Protein AF-A0A7S3FSM8-F1 (afdb_monomer_lite)

Secondary structure (DSSP, 8-state):
-PPPGGGG-S-TTHHHHHHHHHHHHHHHHHHHHHHHHHHHHHHHHHHHHHHHHHHHHHH------TT---HHHHHHHHHHHHHHHHHHHHHHHHHHHHHHHHHHHHHHHTT-

Foldseek 3Di:
DDDDPVVPPDDPDPVVVVCVVCVVVVVVVVVVVVVVVVVVVVVLVVQLVVQQVVQCVVLPDDPPDPPDDDPRSVVSSVVSSCCSNCVVVVVVVVVVVVVVVVVVVVVVVVVD

Structure (mmCIF, N/CA/C/O backbone):
data_AF-A0A7S3FSM8-F1
#
_entry.id   AF-A0A7S3FSM8-F1
#
loop_
_atom_site.group_PDB
_atom_site.id
_atom_site.type_symbol
_atom_site.label_atom_id
_atom_site.label_alt_id
_atom_site.label_comp_id
_atom_site.label_asym_id
_atom_site.label_entity_id
_atom_site.label_seq_id
_atom_site.pdbx_PDB_ins_code
_atom_site.Cartn_x
_atom_site.Cartn_y
_atom_site.Cartn_z
_atom_site.occupancy
_atom_site.B_iso_or_equiv
_atom_site.auth_seq_id
_atom_site.auth_comp_id
_atom_site.auth_asym_id
_atom_site.auth_atom_id
_atom_site.pdbx_PDB_model_num
ATOM 1 N N . MET A 1 1 ? 8.505 -6.333 27.695 1.00 41.75 1 MET A N 1
ATOM 2 C CA . MET A 1 1 ? 8.334 -6.022 29.128 1.00 41.75 1 MET A CA 1
ATOM 3 C C . MET A 1 1 ? 8.152 -7.346 29.841 1.00 41.75 1 MET A C 1
ATOM 5 O O . MET A 1 1 ? 7.100 -7.950 29.697 1.00 41.75 1 MET A O 1
ATOM 9 N N . GLU A 1 2 ? 9.198 -7.845 30.494 1.00 47.19 2 GLU A N 1
ATOM 10 C CA . GLU A 1 2 ? 9.076 -8.985 31.408 1.00 47.19 2 GLU A CA 1
ATOM 11 C C . GLU A 1 2 ? 8.522 -8.464 32.734 1.00 47.19 2 GLU A C 1
ATOM 13 O O . GLU A 1 2 ? 9.094 -7.554 33.331 1.00 47.19 2 GLU A O 1
ATOM 18 N N . TYR A 1 3 ? 7.372 -8.988 33.152 1.00 50.38 3 TYR A N 1
ATOM 19 C CA . TYR A 1 3 ? 6.755 -8.651 34.431 1.00 50.38 3 TYR A CA 1
ATOM 20 C C . TYR A 1 3 ? 7.305 -9.578 35.517 1.00 50.38 3 TYR A C 1
ATOM 22 O O . TYR A 1 3 ? 7.218 -10.800 35.384 1.00 50.38 3 TYR A O 1
ATOM 30 N N . PHE A 1 4 ? 7.840 -9.006 36.599 1.00 48.47 4 PHE A N 1
ATOM 31 C CA . PHE A 1 4 ? 8.277 -9.774 37.763 1.00 48.47 4 PHE A CA 1
ATOM 32 C C . PHE A 1 4 ? 7.093 -10.031 38.714 1.00 48.47 4 PHE A C 1
ATOM 34 O O . PHE A 1 4 ? 6.312 -9.124 39.001 1.00 48.47 4 PHE A O 1
ATOM 41 N N . PRO A 1 5 ? 6.952 -11.256 39.251 1.00 51.25 5 PRO A N 1
ATOM 42 C CA . PRO A 1 5 ? 5.789 -11.668 40.046 1.00 51.25 5 PRO A CA 1
ATOM 43 C C . PRO A 1 5 ? 5.679 -10.986 41.422 1.00 51.25 5 PRO A C 1
ATOM 45 O O . PRO A 1 5 ? 4.684 -11.173 42.116 1.00 51.25 5 PRO A O 1
ATOM 48 N N . MET A 1 6 ? 6.673 -10.185 41.818 1.00 57.22 6 MET A N 1
ATOM 49 C CA . MET A 1 6 ? 6.687 -9.448 43.087 1.00 57.22 6 MET A CA 1
ATOM 50 C C . MET A 1 6 ? 5.921 -8.114 43.022 1.00 57.22 6 MET A C 1
ATOM 52 O O . MET A 1 6 ? 5.547 -7.590 44.067 1.00 57.22 6 MET A O 1
ATOM 56 N N . ASP A 1 7 ? 5.598 -7.605 41.827 1.00 55.50 7 ASP A N 1
ATOM 57 C CA . ASP A 1 7 ? 4.878 -6.329 41.652 1.00 55.50 7 ASP A CA 1
ATOM 58 C C . ASP A 1 7 ? 3.354 -6.438 41.895 1.00 55.50 7 ASP A C 1
ATOM 60 O O . ASP A 1 7 ? 2.608 -5.486 41.675 1.00 55.50 7 ASP A O 1
ATOM 64 N N . MET A 1 8 ? 2.856 -7.598 42.347 1.00 53.22 8 MET A N 1
ATOM 65 C CA . MET A 1 8 ? 1.424 -7.860 42.578 1.00 53.22 8 MET A CA 1
ATOM 66 C C . MET A 1 8 ? 1.024 -7.935 44.060 1.00 53.22 8 MET A C 1
ATOM 68 O O . MET A 1 8 ? 0.002 -8.530 44.400 1.00 53.22 8 MET A O 1
ATOM 72 N N . GLN A 1 9 ? 1.792 -7.328 44.964 1.00 53.25 9 GLN A N 1
ATOM 73 C CA . GLN A 1 9 ? 1.414 -7.242 46.375 1.00 53.25 9 GLN A CA 1
ATOM 74 C C . GLN A 1 9 ? 0.470 -6.059 46.619 1.00 53.25 9 GLN A C 1
ATOM 76 O O . GLN A 1 9 ? 0.933 -4.980 46.962 1.00 53.25 9 GLN A O 1
ATOM 81 N N . MET A 1 10 ? -0.842 -6.263 46.431 1.00 51.53 10 MET A N 1
ATOM 82 C CA . MET A 1 10 ? -1.938 -5.704 47.255 1.00 51.53 10 MET A CA 1
ATOM 83 C C . MET A 1 10 ? -3.303 -6.122 46.664 1.00 51.53 10 MET A C 1
ATOM 85 O O . MET A 1 10 ? -3.657 -5.733 45.555 1.00 51.53 10 MET A O 1
ATOM 89 N N . ASN A 1 11 ? -4.072 -6.897 47.445 1.00 52.06 11 ASN A N 1
ATOM 90 C CA . ASN A 1 11 ? -5.386 -7.517 47.166 1.00 52.06 11 ASN A CA 1
ATOM 91 C C . ASN A 1 11 ? -5.416 -8.715 46.191 1.00 52.06 11 ASN A C 1
ATOM 93 O O . ASN A 1 11 ? -5.819 -8.609 45.032 1.00 52.06 11 ASN A O 1
ATOM 97 N N . GLU A 1 12 ? -5.105 -9.901 46.726 1.00 54.09 12 GLU A N 1
ATOM 98 C CA . GLU A 1 12 ? -5.062 -11.183 46.000 1.00 54.09 12 GLU A CA 1
ATOM 99 C C . GLU A 1 12 ? -6.408 -11.623 45.391 1.00 54.09 12 GLU A C 1
ATOM 101 O O . GLU A 1 12 ? -6.411 -12.287 44.357 1.00 54.09 12 GLU A O 1
ATOM 106 N N . PHE A 1 13 ? -7.554 -11.213 45.949 1.00 52.16 13 PHE A N 1
ATOM 107 C CA . PHE A 1 13 ? -8.862 -11.701 45.486 1.00 52.16 13 PHE A CA 1
ATOM 108 C C . PHE A 1 13 ? -9.606 -10.749 44.540 1.00 52.16 13 PHE A C 1
ATOM 110 O O . PHE A 1 13 ? -10.163 -11.204 43.548 1.00 52.16 13 PHE A O 1
ATOM 117 N N . PHE A 1 14 ? -9.596 -9.432 44.762 1.00 51.06 14 PHE A N 1
ATOM 118 C CA . PHE A 1 14 ? -10.338 -8.501 43.890 1.00 51.06 14 PHE A CA 1
ATOM 119 C C . PHE A 1 14 ? -9.642 -8.237 42.541 1.00 51.06 14 PHE A C 1
ATOM 121 O O . PHE A 1 14 ? -10.310 -7.980 41.539 1.00 51.06 14 PHE A O 1
ATOM 128 N N . GLY A 1 15 ? -8.310 -8.345 42.484 1.00 53.66 15 GLY A N 1
ATOM 129 C CA . GLY A 1 15 ? -7.543 -8.118 41.255 1.00 53.66 15 GLY A CA 1
ATOM 130 C C . GLY A 1 15 ? -7.599 -9.278 40.253 1.00 53.66 15 GLY A C 1
ATOM 131 O O . GLY A 1 15 ? -7.554 -9.041 39.046 1.00 53.66 15 GLY A O 1
ATOM 132 N N . GLN A 1 16 ? -7.723 -10.525 40.721 1.00 60.00 16 GLN A N 1
ATOM 133 C CA . GLN A 1 16 ? -7.732 -11.706 39.846 1.00 60.00 16 GLN A CA 1
ATOM 134 C C . GLN A 1 16 ? -9.028 -11.828 39.037 1.00 60.00 16 GLN A C 1
ATOM 136 O O . GLN A 1 16 ? -8.964 -12.056 37.831 1.00 60.00 16 GLN A O 1
ATOM 141 N N . TRP A 1 17 ? -10.194 -11.595 39.649 1.00 58.81 17 TRP A N 1
ATOM 142 C CA . TRP A 1 17 ? -11.469 -11.614 38.920 1.00 58.81 17 TRP A CA 1
ATOM 143 C C . TRP A 1 17 ? -11.563 -10.475 37.902 1.00 58.81 17 TRP A C 1
ATOM 145 O O . TRP A 1 17 ? -12.018 -10.701 36.786 1.00 58.81 17 TRP A O 1
ATOM 155 N N . SER A 1 18 ? -11.053 -9.284 38.238 1.00 62.97 18 SER A N 1
ATOM 156 C CA . SER A 1 18 ? -10.944 -8.163 37.291 1.00 62.97 18 SER A CA 1
ATOM 157 C C . SER A 1 18 ? -10.084 -8.528 36.074 1.00 62.97 18 SER A C 1
ATOM 159 O O . SER A 1 18 ? -10.491 -8.297 34.938 1.00 62.97 18 SER A O 1
ATOM 161 N N . LYS A 1 19 ? -8.943 -9.201 36.287 1.00 64.75 19 LYS A N 1
ATOM 162 C CA . LYS A 1 19 ? -8.094 -9.698 35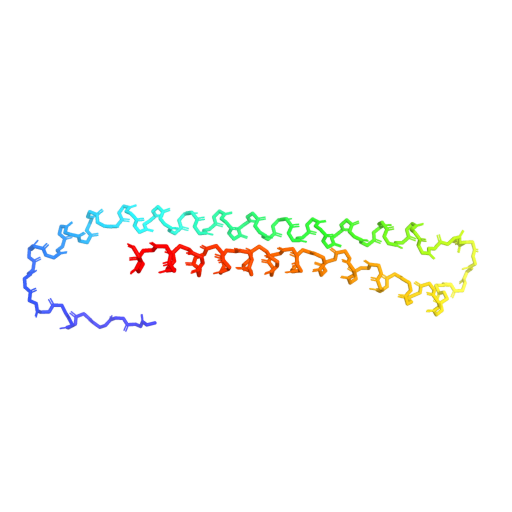.193 1.00 64.75 19 LYS A CA 1
ATOM 163 C C . LYS A 1 19 ? -8.785 -10.758 34.340 1.00 64.75 19 LYS A C 1
ATOM 165 O O . LYS A 1 19 ? -8.669 -10.688 33.128 1.00 64.75 19 LYS A O 1
ATOM 170 N N . VAL A 1 20 ? -9.523 -11.702 34.927 1.00 70.06 20 VAL A N 1
ATOM 171 C CA . VAL A 1 20 ? -10.251 -12.737 34.162 1.00 70.06 20 VAL A CA 1
ATOM 172 C C . VAL A 1 20 ? -11.421 -12.141 33.368 1.00 70.06 20 VAL A C 1
ATOM 174 O O . VAL A 1 20 ? -11.657 -12.543 32.231 1.00 70.06 20 VAL A O 1
ATOM 177 N N . LEU A 1 21 ? -12.126 -11.152 33.924 1.00 73.88 21 LEU A N 1
ATOM 178 C CA . LEU A 1 21 ? -13.205 -10.449 33.223 1.00 73.88 21 LEU A CA 1
ATOM 179 C C . LEU A 1 21 ? -12.660 -9.604 32.059 1.00 73.88 21 LEU A C 1
ATOM 181 O O . LEU A 1 21 ? -13.197 -9.673 30.950 1.00 73.88 21 LEU A O 1
ATOM 185 N N . ASN A 1 22 ? -11.546 -8.898 32.279 1.00 73.00 22 ASN A N 1
ATOM 186 C CA . ASN A 1 22 ? -10.875 -8.095 31.252 1.00 73.00 22 ASN A CA 1
ATOM 187 C C . ASN A 1 22 ? -10.098 -8.942 30.231 1.00 73.00 22 ASN A C 1
ATOM 189 O O . ASN A 1 22 ? -9.910 -8.511 29.097 1.00 73.00 22 ASN A O 1
ATOM 193 N N . LEU A 1 23 ? -9.724 -10.178 30.569 1.00 74.25 23 LEU A N 1
ATOM 194 C CA . LEU A 1 23 ? -9.064 -11.095 29.638 1.00 74.25 23 LEU A CA 1
ATOM 195 C C . LEU A 1 23 ? -9.934 -11.352 28.404 1.00 74.25 23 LEU A C 1
ATOM 197 O O . LEU A 1 23 ? -9.422 -11.453 27.296 1.00 74.25 23 LEU A O 1
ATOM 201 N N . SER A 1 24 ? -11.258 -11.416 28.571 1.00 72.62 24 SER A N 1
ATOM 202 C CA . SER A 1 24 ? -12.178 -11.574 27.441 1.00 72.62 24 SER A CA 1
ATOM 203 C C . SER A 1 24 ? -12.142 -10.369 26.495 1.00 72.62 24 SER A C 1
ATOM 205 O O . SER A 1 24 ? -12.150 -10.542 25.277 1.00 72.62 24 SER A O 1
ATOM 207 N N . THR A 1 25 ? -12.064 -9.145 27.022 1.00 72.31 25 THR A N 1
ATOM 208 C CA . THR A 1 25 ? -11.942 -7.930 26.211 1.00 72.31 25 THR A CA 1
ATOM 209 C C . THR A 1 25 ? -10.571 -7.823 25.560 1.00 72.31 25 THR A C 1
ATOM 211 O O . THR A 1 25 ? -10.510 -7.486 24.379 1.00 72.31 25 THR A O 1
ATOM 214 N N . ASP A 1 26 ? -9.506 -8.191 26.273 1.00 68.38 26 ASP A N 1
ATOM 215 C CA . ASP A 1 26 ? -8.129 -8.158 25.772 1.00 68.38 26 ASP A CA 1
ATOM 216 C C . ASP A 1 26 ? -7.918 -9.197 24.659 1.00 68.38 26 ASP A C 1
ATOM 218 O O . ASP A 1 26 ? -7.452 -8.850 23.576 1.00 68.38 26 ASP A O 1
ATOM 222 N N . LEU A 1 27 ? -8.393 -10.436 24.844 1.00 67.44 27 LEU A N 1
ATOM 223 C CA . LEU A 1 27 ? -8.373 -11.485 23.813 1.00 67.44 27 LEU A CA 1
ATOM 224 C C . LEU A 1 27 ? -9.165 -11.076 22.563 1.00 67.44 27 LEU A C 1
ATOM 226 O O . LEU A 1 27 ? -8.736 -11.307 21.431 1.00 67.44 27 LEU A O 1
ATOM 230 N N . ASN A 1 28 ? -10.325 -10.442 22.746 1.00 71.81 28 ASN A N 1
ATOM 231 C CA . ASN A 1 28 ? -11.120 -9.936 21.627 1.00 71.81 28 ASN A CA 1
ATOM 232 C C . ASN A 1 28 ? -10.449 -8.744 20.926 1.00 71.81 28 ASN A C 1
ATOM 234 O O . ASN A 1 28 ? -10.630 -8.560 19.719 1.00 71.81 28 ASN A O 1
ATOM 238 N N . PHE A 1 29 ? -9.684 -7.930 21.653 1.00 68.69 29 PHE A N 1
ATOM 239 C CA . PHE A 1 29 ? -8.925 -6.817 21.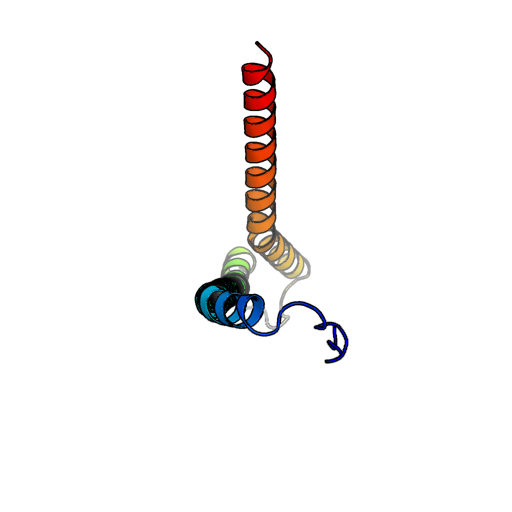094 1.00 68.69 29 PHE A CA 1
ATOM 240 C C . PHE A 1 29 ? -7.728 -7.311 20.274 1.00 68.69 29 PHE A C 1
ATOM 242 O O . PHE A 1 29 ? -7.553 -6.869 19.138 1.00 68.69 29 PHE A O 1
ATOM 249 N N . GLU A 1 30 ? -6.979 -8.290 20.785 1.00 63.62 30 GLU A N 1
ATOM 250 C CA . GLU A 1 30 ? -5.899 -8.964 20.054 1.00 63.62 30 GLU A CA 1
ATOM 251 C C . GLU A 1 30 ? -6.409 -9.627 18.772 1.00 63.62 30 GLU A C 1
ATOM 253 O O . GLU A 1 30 ? -5.814 -9.461 17.705 1.00 63.62 30 GLU A O 1
ATOM 258 N N . LEU A 1 31 ? -7.554 -10.316 18.838 1.00 69.44 31 LEU A N 1
ATOM 259 C CA . LEU A 1 31 ? -8.191 -10.897 17.656 1.00 69.44 31 LEU A CA 1
ATOM 260 C C . LEU A 1 31 ? -8.512 -9.820 16.616 1.00 69.44 31 LEU A C 1
ATOM 262 O O . LEU A 1 31 ? -8.144 -9.967 15.451 1.00 69.44 31 LEU A O 1
ATOM 266 N N . LYS A 1 32 ? -9.140 -8.709 17.018 1.00 73.62 32 LYS A N 1
ATOM 267 C CA . LYS A 1 32 ? -9.452 -7.594 16.105 1.00 73.62 32 LYS A CA 1
ATOM 268 C C . LYS A 1 32 ? -8.199 -6.975 15.491 1.00 73.62 32 LYS A C 1
ATOM 270 O O . LYS A 1 32 ? -8.192 -6.709 14.291 1.00 73.62 32 LYS A O 1
ATOM 275 N N . GLN A 1 33 ? -7.144 -6.770 16.279 1.00 73.75 33 GLN A N 1
ATOM 276 C CA . GLN A 1 33 ? -5.869 -6.269 15.767 1.00 73.75 33 GLN A CA 1
ATOM 277 C C . GLN A 1 33 ? -5.249 -7.235 14.761 1.00 73.75 33 GLN A C 1
ATOM 279 O O . GLN A 1 33 ? -4.820 -6.799 13.694 1.00 73.75 33 GLN A O 1
ATOM 284 N N . LYS A 1 34 ? -5.261 -8.539 15.053 1.00 78.44 34 LYS A N 1
ATOM 285 C CA . LYS A 1 34 ? -4.779 -9.572 14.134 1.00 78.44 34 LYS A CA 1
ATOM 286 C C . LYS A 1 34 ? -5.526 -9.522 12.803 1.00 78.44 34 LYS A C 1
ATOM 288 O O . LYS A 1 34 ? -4.875 -9.463 11.768 1.00 78.44 34 LYS A O 1
ATOM 293 N N . TYR A 1 35 ? -6.860 -9.491 12.818 1.00 79.19 35 TYR A N 1
ATOM 294 C CA . TYR A 1 35 ? -7.655 -9.409 11.586 1.00 79.19 35 TYR A CA 1
ATOM 295 C C . TYR A 1 35 ? -7.391 -8.122 10.805 1.00 79.19 35 TYR A C 1
ATOM 297 O O . TYR A 1 35 ? -7.320 -8.153 9.581 1.00 79.19 35 TYR A O 1
ATOM 305 N N . LEU A 1 36 ? -7.220 -6.993 11.494 1.00 81.56 36 LEU A N 1
ATOM 306 C CA . LEU A 1 36 ? -6.911 -5.721 10.848 1.00 81.56 36 LEU A CA 1
ATOM 307 C C . LEU A 1 36 ? -5.517 -5.731 10.208 1.00 81.56 36 LEU A C 1
ATOM 309 O O . LEU A 1 36 ? -5.349 -5.238 9.094 1.00 81.56 36 LEU A O 1
ATOM 313 N N . LEU A 1 37 ? -4.524 -6.309 10.884 1.00 78.31 37 LEU A N 1
ATOM 314 C CA . LEU A 1 37 ? -3.175 -6.478 10.346 1.00 78.31 37 LEU A CA 1
ATOM 315 C C . LEU A 1 37 ? -3.164 -7.421 9.144 1.00 78.31 37 LEU A C 1
ATOM 317 O O . LEU A 1 37 ? -2.562 -7.088 8.127 1.00 78.31 37 LEU A O 1
ATOM 321 N N . ASP A 1 38 ? -3.865 -8.547 9.241 1.00 80.62 38 ASP A N 1
ATOM 322 C CA . ASP A 1 38 ? -3.972 -9.539 8.173 1.00 80.62 38 ASP A CA 1
ATOM 323 C C . ASP A 1 38 ? -4.679 -8.958 6.940 1.00 80.62 38 ASP A C 1
ATOM 325 O O . ASP A 1 38 ? -4.171 -9.021 5.822 1.00 80.62 38 ASP A O 1
ATOM 329 N N . TYR A 1 39 ? -5.795 -8.255 7.150 1.00 81.38 39 TYR A N 1
ATOM 330 C CA . TYR A 1 39 ? -6.493 -7.522 6.095 1.00 81.38 39 TYR A CA 1
ATOM 331 C C . TYR A 1 39 ? -5.594 -6.470 5.430 1.00 81.38 39 TYR A C 1
ATOM 333 O O . TYR A 1 39 ? -5.522 -6.397 4.202 1.00 81.38 39 TYR A O 1
ATOM 341 N N . ASN A 1 40 ? -4.876 -5.671 6.225 1.00 80.12 40 ASN A N 1
ATOM 342 C CA . ASN A 1 40 ? -3.965 -4.654 5.703 1.00 80.12 40 ASN A CA 1
ATOM 343 C C . ASN A 1 40 ? -2.804 -5.270 4.918 1.00 80.12 40 ASN A C 1
ATOM 345 O O . ASN A 1 40 ? -2.422 -4.717 3.886 1.00 80.12 40 ASN A O 1
ATOM 349 N N . ALA A 1 41 ? -2.262 -6.399 5.379 1.00 80.00 41 ALA A N 1
ATOM 350 C CA . ALA A 1 41 ? -1.218 -7.139 4.683 1.00 80.00 41 ALA A CA 1
ATOM 351 C C . ALA A 1 41 ? -1.739 -7.672 3.344 1.00 80.00 41 ALA A C 1
ATOM 353 O O . ALA A 1 41 ? -1.176 -7.341 2.304 1.00 80.00 41 ALA A O 1
ATOM 354 N N . HIS A 1 42 ? -2.870 -8.383 3.342 1.00 82.75 42 HIS A N 1
ATOM 355 C CA . HIS A 1 42 ? -3.492 -8.903 2.125 1.00 82.75 42 HIS A CA 1
ATOM 356 C C . HIS A 1 42 ? -3.818 -7.804 1.113 1.00 82.75 42 HIS A C 1
ATOM 358 O O . HIS A 1 42 ? -3.524 -7.943 -0.076 1.00 82.75 42 HIS A O 1
ATOM 364 N N . PHE A 1 43 ? -4.394 -6.694 1.570 1.00 81.69 43 PHE A N 1
ATOM 365 C CA . PHE A 1 43 ? -4.731 -5.573 0.703 1.00 81.69 43 PHE A CA 1
ATOM 366 C C . PHE A 1 43 ? -3.481 -4.882 0.148 1.00 81.69 43 PHE A C 1
ATOM 368 O O . PHE A 1 43 ? -3.437 -4.571 -1.041 1.00 81.69 43 PHE A O 1
ATOM 375 N N . LYS A 1 44 ? -2.445 -4.686 0.977 1.00 80.38 44 LYS A N 1
ATOM 376 C CA . LYS A 1 44 ? -1.158 -4.117 0.550 1.00 80.38 44 LYS A CA 1
ATOM 377 C C . LYS A 1 44 ? -0.488 -5.000 -0.500 1.00 80.38 44 LYS A C 1
ATOM 379 O O . LYS A 1 44 ? -0.130 -4.503 -1.562 1.00 80.38 44 LYS A O 1
ATOM 384 N N . THR A 1 45 ? -0.390 -6.300 -0.237 1.00 80.12 45 THR A N 1
ATOM 385 C CA . THR A 1 45 ? 0.183 -7.273 -1.170 1.00 80.12 45 THR A CA 1
ATOM 386 C C . THR A 1 45 ? -0.594 -7.303 -2.481 1.00 80.12 45 THR A C 1
ATOM 388 O O . THR A 1 45 ? 0.010 -7.273 -3.548 1.00 80.12 45 THR A O 1
ATOM 391 N N . ARG A 1 46 ? -1.931 -7.279 -2.431 1.00 81.69 46 ARG A N 1
ATOM 3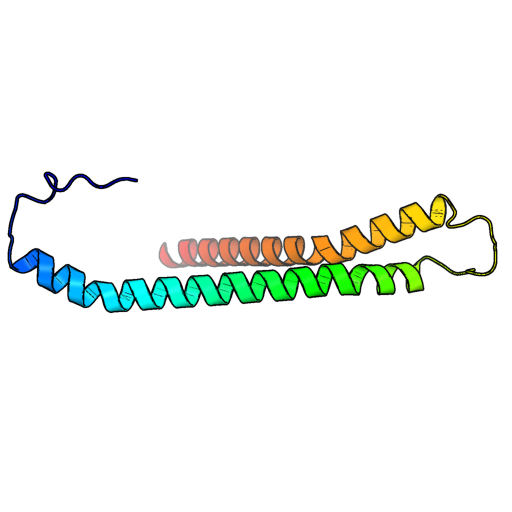92 C CA . ARG A 1 46 ? -2.768 -7.210 -3.633 1.00 81.69 46 ARG A CA 1
ATOM 393 C C . ARG A 1 46 ? -2.493 -5.950 -4.452 1.00 81.69 46 ARG A C 1
ATOM 395 O O . ARG A 1 46 ? -2.308 -6.046 -5.659 1.00 81.69 46 ARG A O 1
ATOM 402 N N . LEU A 1 47 ? -2.426 -4.790 -3.803 1.00 81.38 47 LEU A N 1
ATOM 403 C CA . LEU A 1 47 ? -2.121 -3.520 -4.462 1.00 81.38 47 LEU A CA 1
ATOM 404 C C . LEU A 1 47 ? -0.742 -3.535 -5.117 1.00 81.38 47 LEU A C 1
ATOM 406 O O . LEU A 1 47 ? -0.627 -3.149 -6.274 1.00 81.38 47 LEU A O 1
ATOM 410 N N . GLU A 1 48 ? 0.291 -3.987 -4.411 1.00 78.44 48 GLU A N 1
ATOM 411 C CA . GLU A 1 48 ? 1.659 -4.033 -4.936 1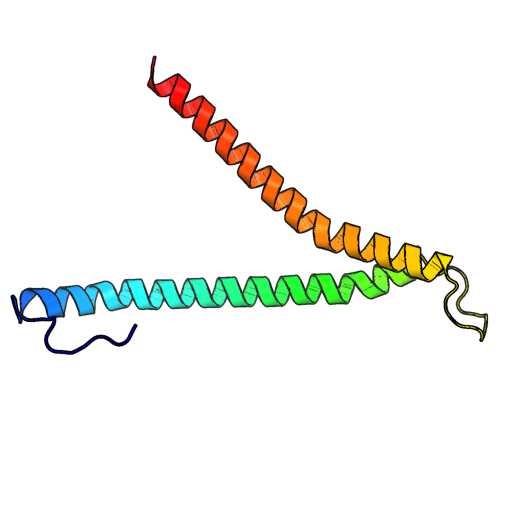.00 78.44 48 GLU A CA 1
ATOM 412 C C . GLU A 1 48 ? 1.778 -5.007 -6.118 1.00 78.44 48 GLU A C 1
ATOM 414 O O . GLU A 1 48 ? 2.355 -4.651 -7.148 1.00 78.44 48 GLU A O 1
ATOM 419 N N . ILE A 1 49 ? 1.168 -6.194 -6.009 1.00 83.62 49 ILE A N 1
ATOM 420 C CA . ILE A 1 49 ? 1.186 -7.221 -7.061 1.00 83.62 49 ILE A CA 1
ATOM 421 C C . ILE A 1 49 ? 0.386 -6.781 -8.290 1.00 83.62 49 ILE A C 1
ATOM 423 O O . ILE A 1 49 ? 0.866 -6.961 -9.404 1.00 83.62 49 ILE A O 1
ATOM 427 N N . GLU A 1 50 ? -0.802 -6.191 -8.127 1.00 83.94 50 GLU A N 1
ATOM 428 C CA . GLU A 1 50 ? -1.636 -5.732 -9.252 1.00 83.94 50 GLU A CA 1
ATOM 429 C C . GLU A 1 50 ? -1.111 -4.435 -9.893 1.00 83.94 50 GLU A C 1
ATOM 431 O O . GLU A 1 50 ? -1.401 -4.150 -11.058 1.00 83.94 50 GLU A O 1
ATOM 436 N N . SER A 1 51 ? -0.325 -3.636 -9.164 1.00 84.94 51 SER A N 1
ATOM 437 C CA . SER A 1 51 ? 0.225 -2.378 -9.687 1.00 84.94 51 SER A CA 1
ATOM 438 C C . SER A 1 51 ? 1.280 -2.608 -10.764 1.00 84.94 51 SER A C 1
ATOM 440 O O . SER A 1 51 ? 1.326 -1.854 -11.733 1.00 84.94 51 SER A O 1
ATOM 442 N N . VAL A 1 52 ? 2.105 -3.649 -10.626 1.00 84.69 52 VAL A N 1
ATOM 443 C CA . VAL A 1 52 ? 3.169 -3.977 -11.588 1.00 84.69 52 VAL A CA 1
ATOM 444 C C . VAL A 1 52 ? 2.629 -4.275 -12.997 1.00 84.69 52 VAL A C 1
ATOM 446 O O . VAL A 1 52 ? 3.059 -3.584 -13.920 1.00 84.69 52 VAL A O 1
ATOM 449 N N . PRO A 1 53 ? 1.692 -5.225 -13.212 1.00 87.44 53 PRO A N 1
ATOM 450 C CA . PRO A 1 53 ? 1.177 -5.528 -14.547 1.00 87.44 53 PRO A CA 1
ATOM 451 C C . PRO A 1 53 ? 0.420 -4.346 -15.155 1.00 87.44 53 PRO A C 1
ATOM 453 O O . PRO A 1 53 ? 0.599 -4.047 -16.327 1.00 87.44 53 PRO A O 1
ATOM 456 N N . TYR A 1 54 ? -0.344 -3.599 -14.356 1.00 89.12 54 TYR A N 1
ATOM 457 C CA . TYR A 1 54 ? -1.025 -2.404 -14.855 1.00 89.12 54 TYR A CA 1
ATOM 458 C C . TYR A 1 54 ? -0.049 -1.328 -15.345 1.00 89.12 54 TYR A C 1
ATOM 460 O O . TYR A 1 54 ? -0.251 -0.727 -16.396 1.00 89.12 54 TYR A O 1
ATOM 468 N N . CYS A 1 55 ? 1.008 -1.062 -14.575 1.00 89.19 55 CYS A N 1
ATOM 469 C CA . CYS A 1 55 ? 2.012 -0.081 -14.970 1.00 89.19 55 CYS A CA 1
ATOM 470 C C . CYS A 1 55 ? 2.856 -0.567 -16.148 1.00 89.19 55 CYS A C 1
ATOM 472 O O . CYS A 1 55 ? 3.304 0.252 -16.943 1.00 89.19 55 CYS A O 1
ATOM 474 N N . PHE A 1 56 ? 3.044 -1.880 -16.284 1.00 88.69 56 PHE A N 1
ATOM 475 C CA . PHE A 1 56 ? 3.660 -2.469 -17.464 1.00 88.69 56 PHE A CA 1
ATOM 476 C C . PHE A 1 56 ? 2.800 -2.219 -18.712 1.00 88.69 56 PHE A C 1
ATOM 478 O O . PHE A 1 56 ? 3.307 -1.648 -19.671 1.00 88.69 56 PHE A O 1
ATOM 485 N N . ASP A 1 57 ? 1.499 -2.515 -18.662 1.00 89.19 57 ASP A N 1
ATOM 486 C CA . ASP A 1 57 ? 0.572 -2.292 -19.783 1.00 89.19 57 ASP A CA 1
ATOM 487 C C . ASP A 1 57 ? 0.459 -0.814 -20.187 1.00 89.19 57 ASP A C 1
ATOM 489 O O . ASP A 1 57 ? 0.311 -0.496 -21.365 1.00 89.19 57 ASP A O 1
ATOM 493 N N . GLN A 1 58 ? 0.529 0.113 -19.225 1.00 89.06 58 GLN A N 1
ATOM 494 C CA . GLN A 1 58 ? 0.465 1.546 -19.527 1.00 89.06 58 GLN A CA 1
ATOM 495 C C . GLN A 1 58 ? 1.761 2.111 -20.112 1.00 89.06 58 GLN A C 1
ATOM 497 O O . GLN A 1 58 ? 1.711 3.039 -20.918 1.00 89.06 58 GLN A O 1
ATOM 502 N N . CYS A 1 59 ? 2.913 1.613 -19.667 1.00 88.75 59 CYS A N 1
ATOM 503 C CA . CYS A 1 59 ? 4.204 2.216 -19.990 1.00 88.75 59 CYS A CA 1
ATOM 504 C C . CYS A 1 59 ? 4.949 1.507 -21.120 1.00 88.75 59 CYS A C 1
ATOM 506 O O . CYS A 1 59 ? 5.810 2.131 -21.735 1.00 88.75 59 CYS A O 1
ATOM 508 N N . VAL A 1 60 ? 4.657 0.233 -21.387 1.00 88.12 60 VAL A N 1
ATOM 509 C CA . VAL A 1 60 ? 5.362 -0.580 -22.384 1.00 88.12 60 VAL A CA 1
ATOM 510 C C . VAL A 1 60 ? 4.487 -0.715 -23.618 1.00 88.12 60 VAL A C 1
ATOM 512 O O . VAL A 1 60 ? 3.452 -1.370 -23.596 1.00 88.12 60 VAL A O 1
ATOM 515 N N . SER A 1 61 ? 4.911 -0.087 -24.711 1.00 79.75 61 SER A N 1
ATOM 516 C CA . SER A 1 61 ? 4.145 -0.075 -25.967 1.00 79.75 61 SER A CA 1
ATOM 517 C C . SER A 1 61 ? 4.656 -1.084 -26.999 1.00 79.75 61 SER A C 1
ATOM 519 O O . SER A 1 61 ? 3.897 -1.497 -27.876 1.00 79.75 61 SER A O 1
ATOM 521 N N . GLN A 1 62 ? 5.920 -1.512 -26.898 1.00 72.25 62 GLN A N 1
ATOM 522 C CA . GLN A 1 62 ? 6.545 -2.449 -27.832 1.00 72.25 62 GLN A CA 1
ATOM 523 C C . GLN A 1 62 ? 7.329 -3.525 -27.075 1.00 72.25 62 GLN A C 1
ATOM 525 O O . GLN A 1 62 ? 8.427 -3.300 -26.584 1.00 72.25 62 GLN A O 1
ATOM 530 N N . VAL A 1 63 ? 6.764 -4.734 -27.007 1.00 67.81 63 VAL A N 1
ATOM 531 C CA . VAL A 1 63 ? 7.401 -5.917 -26.385 1.00 67.81 63 VAL A CA 1
ATOM 532 C C . VAL A 1 63 ? 8.329 -6.650 -27.375 1.00 67.81 63 VAL A C 1
ATOM 534 O O . VAL A 1 63 ? 8.994 -7.618 -27.020 1.00 67.81 63 VAL A O 1
ATOM 537 N N . ALA A 1 64 ? 8.365 -6.210 -28.637 1.00 61.72 64 ALA A N 1
ATOM 538 C CA . ALA A 1 64 ? 8.987 -6.942 -29.739 1.00 61.72 64 ALA A CA 1
ATOM 539 C C . ALA A 1 64 ? 10.519 -6.809 -29.812 1.00 61.72 64 ALA A C 1
ATOM 541 O O . ALA A 1 64 ? 11.167 -7.656 -30.427 1.00 61.72 64 ALA A O 1
ATOM 542 N N . ASP A 1 65 ? 11.105 -5.795 -29.174 1.00 61.03 65 ASP A N 1
ATOM 543 C CA . ASP A 1 65 ? 12.541 -5.557 -29.270 1.00 61.03 65 ASP A CA 1
ATOM 544 C C . ASP A 1 65 ? 13.298 -6.369 -28.212 1.00 61.03 65 ASP A C 1
ATOM 546 O O . ASP A 1 65 ? 13.198 -6.158 -27.002 1.00 61.03 65 ASP A O 1
ATOM 550 N N . THR A 1 66 ? 14.119 -7.305 -28.686 1.00 64.31 66 THR A N 1
ATOM 551 C CA . THR A 1 66 ? 14.978 -8.219 -27.908 1.00 64.31 66 THR A CA 1
ATOM 552 C C . THR A 1 66 ? 15.974 -7.533 -26.956 1.00 64.31 66 THR A C 1
ATOM 554 O O . THR A 1 66 ? 16.724 -8.211 -26.256 1.00 64.31 66 THR A O 1
ATOM 557 N N . SER A 1 67 ? 16.010 -6.200 -26.915 1.00 69.69 67 SER A N 1
ATOM 558 C CA . SER A 1 67 ? 16.923 -5.375 -26.113 1.00 69.69 67 SER A CA 1
ATOM 559 C C . SER A 1 67 ? 16.410 -5.009 -24.712 1.00 69.69 67 SER A C 1
ATOM 561 O O . SER A 1 67 ? 17.125 -4.347 -23.957 1.00 69.69 67 SER A O 1
ATOM 563 N N . GLY A 1 68 ? 15.215 -5.463 -24.324 1.00 75.69 68 GLY A N 1
ATOM 564 C CA . GLY A 1 68 ? 14.629 -5.163 -23.015 1.00 75.69 68 GLY A CA 1
ATOM 565 C C . GLY A 1 68 ? 14.134 -3.717 -22.883 1.00 75.69 68 GLY A C 1
ATOM 566 O O . GLY A 1 68 ? 14.194 -2.931 -23.822 1.00 75.69 68 GLY A O 1
ATOM 567 N N . LEU A 1 69 ? 13.631 -3.371 -21.693 1.00 80.44 69 LEU A N 1
ATOM 568 C CA . LEU A 1 69 ? 12.994 -2.076 -21.421 1.00 80.44 69 LEU A CA 1
ATOM 569 C C . LEU A 1 69 ? 13.960 -0.892 -21.598 1.00 80.44 69 LEU A C 1
ATOM 571 O O . LEU A 1 69 ? 15.043 -0.855 -20.987 1.00 80.44 69 LEU A O 1
ATOM 575 N N . SER A 1 70 ? 13.515 0.118 -22.344 1.00 85.12 70 SER A N 1
ATOM 576 C CA . SER A 1 70 ? 14.209 1.397 -22.494 1.00 85.12 70 SER A CA 1
ATOM 577 C C . SER A 1 70 ? 14.278 2.164 -21.165 1.00 85.12 70 SER A C 1
ATOM 579 O O . SER A 1 70 ? 13.517 1.923 -20.223 1.00 85.12 70 SER A O 1
ATOM 581 N N . GLY A 1 71 ? 15.205 3.123 -21.064 1.00 86.56 71 GLY A N 1
ATOM 582 C CA . GLY A 1 71 ? 15.314 3.984 -19.878 1.00 86.56 71 GLY A CA 1
ATOM 583 C C . GLY A 1 71 ? 14.025 4.764 -19.582 1.00 86.56 71 GLY A C 1
ATOM 584 O O . GLY A 1 71 ? 13.654 4.919 -18.417 1.00 86.56 71 GLY A O 1
ATOM 585 N N . ASN A 1 72 ? 13.310 5.179 -20.631 1.00 87.62 72 ASN A N 1
ATOM 586 C CA . ASN A 1 72 ? 12.050 5.914 -20.518 1.00 87.62 72 ASN A CA 1
ATOM 587 C C . ASN A 1 72 ? 10.922 5.025 -19.981 1.00 87.62 72 ASN A C 1
ATOM 589 O O . ASN A 1 72 ? 10.209 5.432 -19.066 1.00 87.62 72 ASN A O 1
ATOM 593 N N . GLU A 1 73 ? 10.806 3.789 -20.470 1.00 87.19 73 GLU A N 1
ATOM 594 C CA . GLU A 1 73 ? 9.806 2.829 -19.983 1.00 87.19 73 GLU A CA 1
ATOM 595 C C . GLU A 1 73 ? 10.069 2.440 -18.525 1.00 87.19 73 GLU A C 1
ATOM 597 O O . GLU A 1 73 ? 9.146 2.403 -17.714 1.00 87.19 73 GLU A O 1
ATOM 602 N N . LYS A 1 74 ? 11.339 2.242 -18.145 1.00 87.56 74 LYS A N 1
ATOM 603 C CA . LYS A 1 74 ? 11.726 1.969 -16.749 1.00 87.56 74 LYS A CA 1
ATOM 604 C C . LYS A 1 74 ? 11.334 3.108 -15.807 1.00 87.56 74 LYS A C 1
ATOM 606 O O . LYS A 1 74 ? 10.843 2.843 -14.709 1.00 87.56 74 LYS A O 1
ATOM 611 N N . ASN A 1 75 ? 11.547 4.360 -16.214 1.00 90.69 75 ASN A N 1
ATOM 612 C CA . ASN A 1 75 ? 11.122 5.514 -15.421 1.00 90.69 75 ASN A CA 1
ATOM 613 C C . ASN A 1 75 ? 9.595 5.629 -15.360 1.00 90.69 75 ASN A C 1
ATOM 615 O O . ASN A 1 75 ? 9.066 5.836 -14.272 1.00 90.69 75 ASN A O 1
ATOM 619 N N . CYS A 1 76 ? 8.893 5.412 -16.474 1.00 91.00 76 CYS A N 1
ATOM 620 C CA . CYS A 1 76 ? 7.430 5.424 -16.505 1.00 91.00 76 CYS A CA 1
ATOM 621 C C . CYS A 1 76 ? 6.833 4.382 -15.547 1.00 91.00 76 CYS A C 1
ATOM 623 O O . CYS A 1 76 ? 5.984 4.723 -14.723 1.00 91.00 76 CYS A O 1
ATOM 625 N N . ILE A 1 77 ? 7.319 3.133 -15.582 1.00 89.88 77 ILE A N 1
ATOM 626 C CA . ILE A 1 77 ? 6.843 2.062 -14.689 1.00 89.88 77 ILE A CA 1
ATOM 627 C C . ILE A 1 77 ? 7.086 2.443 -13.227 1.00 89.88 77 ILE A C 1
ATOM 629 O O . ILE A 1 77 ? 6.199 2.272 -12.390 1.00 89.88 77 ILE A O 1
ATOM 633 N N . ARG A 1 78 ? 8.264 3.002 -12.914 1.00 87.75 78 ARG A N 1
ATOM 634 C CA . ARG A 1 78 ? 8.602 3.454 -11.559 1.00 87.75 78 ARG A CA 1
ATOM 635 C C . ARG A 1 78 ? 7.657 4.559 -11.081 1.00 87.75 78 ARG A C 1
ATOM 637 O O . ARG A 1 78 ? 7.151 4.480 -9.965 1.00 87.75 78 ARG A O 1
ATOM 644 N N . GLU A 1 79 ? 7.402 5.568 -11.907 1.00 89.94 79 GLU A N 1
ATOM 645 C CA . GLU A 1 79 ? 6.486 6.660 -11.565 1.00 89.9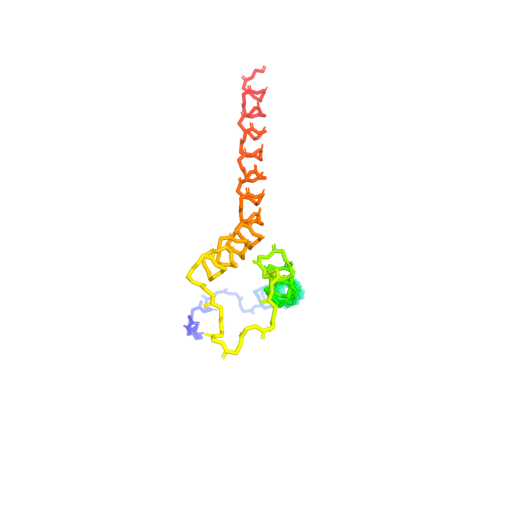4 79 GLU A CA 1
ATOM 646 C C . GLU A 1 79 ? 5.042 6.184 -11.417 1.00 89.94 79 GLU A C 1
ATOM 648 O O . GLU A 1 79 ? 4.361 6.584 -10.474 1.00 89.94 79 GLU A O 1
ATOM 653 N N . CYS A 1 80 ? 4.575 5.3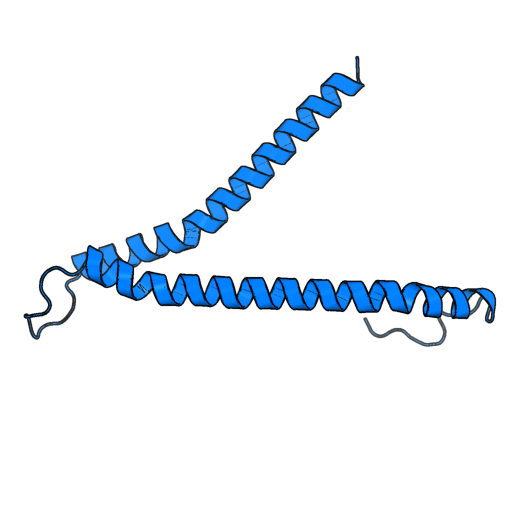17 -12.316 1.00 89.50 80 CYS A N 1
ATOM 654 C CA . CYS A 1 80 ? 3.242 4.730 -12.243 1.00 89.50 80 CYS A CA 1
ATOM 655 C C . CYS A 1 80 ? 3.065 3.917 -10.954 1.00 89.50 80 CYS A C 1
ATOM 657 O O . CYS A 1 80 ? 2.073 4.094 -10.241 1.00 89.50 80 CYS A O 1
ATOM 659 N N . PHE A 1 81 ? 4.056 3.089 -10.609 1.00 88.56 81 PHE A N 1
ATOM 660 C CA . PHE A 1 81 ? 4.044 2.296 -9.384 1.00 88.56 81 PHE A CA 1
ATOM 661 C C . PHE A 1 81 ? 3.986 3.193 -8.145 1.00 88.56 81 PHE A C 1
ATOM 663 O O . PHE A 1 81 ? 3.117 3.011 -7.293 1.00 88.56 81 PHE A O 1
ATOM 670 N N . PHE A 1 82 ? 4.849 4.212 -8.070 1.00 85.25 82 PHE A N 1
ATOM 671 C CA . PHE A 1 82 ? 4.842 5.141 -6.943 1.00 85.25 82 PHE A CA 1
ATOM 672 C C . PHE A 1 82 ? 3.538 5.924 -6.844 1.00 85.25 82 PHE A C 1
ATOM 674 O O . PHE A 1 82 ? 2.975 5.989 -5.759 1.00 85.25 82 PHE A O 1
ATOM 681 N N . LYS A 1 83 ? 2.995 6.448 -7.948 1.00 85.88 83 LYS A N 1
ATOM 682 C CA . LYS A 1 83 ? 1.700 7.148 -7.925 1.00 85.88 83 LYS A CA 1
ATOM 683 C C . LYS A 1 83 ? 0.585 6.251 -7.398 1.00 85.88 83 LYS A C 1
ATOM 685 O O . LYS A 1 83 ? -0.211 6.688 -6.574 1.00 85.88 83 LYS A O 1
ATOM 690 N N . ARG A 1 84 ? 0.534 4.990 -7.829 1.00 82.00 84 ARG A N 1
ATOM 691 C CA . ARG A 1 84 ? -0.530 4.067 -7.422 1.00 82.00 84 ARG A CA 1
ATOM 692 C C . ARG A 1 84 ? -0.398 3.627 -5.965 1.00 82.00 84 ARG A C 1
ATOM 694 O O . ARG A 1 84 ? -1.397 3.626 -5.253 1.00 82.00 84 ARG A O 1
ATOM 701 N N . VAL A 1 85 ? 0.812 3.321 -5.506 1.00 79.12 85 VAL A N 1
ATOM 702 C CA . VAL A 1 85 ? 1.059 2.902 -4.117 1.00 79.12 85 VAL A CA 1
ATOM 703 C C . VAL A 1 85 ? 0.929 4.076 -3.137 1.00 79.12 85 VAL A C 1
ATOM 705 O O . VAL A 1 85 ? 0.260 3.934 -2.116 1.00 79.12 85 VAL A O 1
ATOM 708 N N . ILE A 1 86 ? 1.492 5.244 -3.464 1.00 78.12 86 ILE A N 1
ATOM 709 C CA . ILE A 1 86 ? 1.505 6.432 -2.588 1.00 78.12 86 ILE A CA 1
ATOM 710 C C . ILE A 1 86 ? 0.138 7.121 -2.546 1.00 78.12 86 ILE A C 1
ATOM 712 O O . ILE A 1 86 ? -0.227 7.654 -1.504 1.00 78.12 86 ILE A O 1
ATOM 716 N N . SER A 1 87 ? -0.679 7.035 -3.607 1.00 73.88 87 SER A N 1
ATOM 717 C CA . SER A 1 87 ? -2.036 7.613 -3.590 1.00 73.88 87 SER A CA 1
ATOM 718 C C . SER A 1 87 ? -2.889 7.145 -2.402 1.00 73.88 87 SER A C 1
ATOM 720 O O . SER A 1 87 ? -3.739 7.890 -1.918 1.00 73.88 87 SER A O 1
ATOM 722 N N . LYS A 1 88 ? -2.641 5.936 -1.879 1.00 70.75 88 LYS A N 1
ATOM 723 C CA . LYS A 1 88 ? -3.286 5.437 -0.660 1.00 70.75 88 LYS A CA 1
ATOM 724 C C . LYS A 1 88 ? -2.878 6.237 0.578 1.00 70.75 88 LYS A C 1
ATOM 726 O O . LYS A 1 88 ? -3.733 6.581 1.395 1.00 70.75 88 LYS A O 1
ATOM 731 N N . ASP A 1 89 ? -1.585 6.500 0.719 1.00 71.31 89 ASP A N 1
ATOM 732 C CA . ASP A 1 89 ? -1.032 7.229 1.857 1.00 71.31 89 ASP A CA 1
ATOM 733 C C . ASP A 1 89 ? -1.482 8.695 1.817 1.00 71.31 89 ASP A C 1
ATOM 735 O O . ASP A 1 89 ? -1.862 9.240 2.853 1.00 71.31 89 ASP A O 1
ATOM 739 N N . ASP A 1 90 ? -1.582 9.289 0.625 1.00 73.38 90 ASP A N 1
ATOM 740 C CA . ASP A 1 90 ? -2.114 10.644 0.434 1.00 73.38 90 ASP A CA 1
ATOM 741 C C . ASP A 1 90 ? -3.601 10.748 0.823 1.00 73.38 90 ASP A C 1
ATOM 743 O O . ASP A 1 90 ? -3.999 11.687 1.517 1.00 73.38 90 ASP A O 1
ATOM 747 N N . ILE A 1 91 ? -4.434 9.768 0.445 1.00 75.94 91 ILE A N 1
ATOM 748 C CA . ILE A 1 91 ? -5.855 9.722 0.845 1.00 75.94 91 ILE A CA 1
ATOM 749 C C . ILE A 1 91 ? -5.988 9.560 2.363 1.00 75.94 91 ILE A C 1
ATOM 751 O O . ILE A 1 91 ? -6.833 10.203 2.993 1.00 75.94 91 ILE A O 1
ATOM 755 N N . TYR A 1 92 ? -5.153 8.714 2.965 1.00 77.06 92 TYR A N 1
ATOM 756 C CA . TYR A 1 92 ? -5.130 8.530 4.413 1.00 77.06 92 TYR A CA 1
ATOM 757 C C . TYR A 1 92 ? -4.731 9.823 5.138 1.00 77.06 92 TYR A C 1
ATOM 759 O O . TYR A 1 92 ? -5.398 10.235 6.092 1.00 77.06 92 TYR A O 1
ATOM 767 N N . LEU A 1 93 ? -3.698 10.510 4.646 1.00 77.25 93 LEU A N 1
ATOM 768 C CA . LEU A 1 93 ? -3.252 11.795 5.175 1.00 77.25 93 LEU A CA 1
ATOM 769 C C . LEU A 1 93 ? -4.349 12.864 5.053 1.00 77.25 93 LEU A C 1
ATOM 771 O O . LEU A 1 93 ? -4.621 13.588 6.013 1.00 77.25 93 LEU A O 1
ATOM 775 N N . MET A 1 94 ? -5.033 12.919 3.908 1.00 79.12 94 MET A N 1
ATOM 776 C CA . MET A 1 94 ? -6.165 13.819 3.679 1.00 79.12 94 MET A CA 1
ATOM 777 C C . MET A 1 94 ? -7.311 13.552 4.665 1.00 79.12 94 MET A C 1
ATOM 779 O O . MET A 1 94 ? -7.868 14.493 5.235 1.00 79.12 94 MET A O 1
ATOM 783 N N . ALA A 1 95 ? -7.646 12.284 4.920 1.00 82.50 95 ALA A N 1
ATOM 784 C CA . ALA A 1 95 ? -8.687 11.915 5.878 1.00 82.50 95 ALA A CA 1
ATOM 785 C C . ALA A 1 95 ? -8.338 12.351 7.312 1.00 82.50 95 ALA A C 1
ATOM 787 O O . ALA A 1 95 ? -9.201 12.875 8.024 1.00 82.50 95 ALA A O 1
ATOM 788 N N . ILE A 1 96 ? -7.071 12.204 7.720 1.00 85.19 96 ILE A N 1
ATOM 789 C CA . ILE A 1 96 ? -6.581 12.691 9.018 1.00 85.19 96 ILE A CA 1
ATOM 790 C C . ILE A 1 96 ? -6.725 14.211 9.113 1.00 85.19 96 ILE A C 1
ATOM 792 O O . ILE A 1 96 ? -7.267 14.718 10.098 1.00 85.19 96 ILE A O 1
ATOM 796 N N . GLN A 1 97 ? -6.276 14.942 8.091 1.00 83.94 97 GLN A N 1
ATOM 797 C CA . GLN A 1 97 ? -6.364 16.404 8.064 1.00 83.94 97 GLN A CA 1
ATOM 798 C C . GLN A 1 97 ? -7.818 16.885 8.128 1.00 83.94 97 GLN A C 1
ATOM 800 O O . GLN A 1 97 ? -8.140 17.782 8.908 1.00 83.94 97 GLN A O 1
ATOM 805 N N . MET A 1 98 ? -8.727 16.250 7.382 1.00 85.88 98 MET A N 1
ATOM 806 C CA . MET A 1 98 ? -10.160 16.554 7.449 1.00 85.88 98 MET A CA 1
ATOM 807 C C . MET A 1 98 ? -10.755 16.290 8.837 1.00 85.88 98 MET A C 1
ATOM 809 O O . MET A 1 98 ? -11.584 17.070 9.309 1.00 85.88 98 MET A O 1
ATOM 813 N N . GLY A 1 99 ? -10.345 15.209 9.505 1.00 86.81 99 GLY A N 1
ATOM 814 C CA . GLY A 1 99 ? -10.756 14.915 10.880 1.00 86.81 99 GLY A CA 1
ATOM 815 C C . GLY A 1 99 ? -10.271 15.976 11.869 1.00 86.81 99 GLY A C 1
ATOM 816 O O . GLY A 1 99 ? -11.055 16.461 12.687 1.00 86.81 99 GLY A O 1
ATOM 817 N N . ALA A 1 100 ? -9.010 16.394 11.750 1.00 86.00 100 ALA A N 1
ATOM 818 C CA . ALA A 1 100 ? -8.430 17.451 12.574 1.00 86.00 100 ALA A CA 1
ATOM 819 C C . ALA A 1 100 ? -9.171 18.787 12.400 1.00 86.00 100 ALA A C 1
ATOM 821 O O . ALA A 1 100 ? -9.517 19.428 13.391 1.00 86.00 100 ALA A O 1
ATOM 822 N N . LEU A 1 101 ? -9.497 19.164 11.159 1.00 87.94 101 LEU A N 1
ATOM 823 C CA . LEU A 1 101 ? -10.268 20.375 10.860 1.00 87.94 101 LEU A CA 1
ATOM 824 C C . LEU A 1 101 ? -11.671 20.341 11.482 1.00 87.94 101 LEU A C 1
ATOM 826 O O . LEU A 1 101 ? -12.087 21.314 12.109 1.00 87.94 101 LEU A O 1
ATOM 830 N N . LYS A 1 102 ? -12.387 19.215 11.370 1.00 85.25 102 LYS A N 1
ATOM 831 C CA . LYS A 1 102 ? -13.722 19.056 11.977 1.00 85.25 102 LYS A CA 1
ATOM 832 C C . LYS A 1 102 ? -13.677 19.113 13.504 1.00 85.25 102 LYS A C 1
ATOM 834 O O . LYS A 1 102 ? -14.561 19.699 14.123 1.00 85.25 102 LYS A O 1
ATOM 839 N N . ASN A 1 103 ? -12.653 18.527 14.119 1.00 83.62 103 ASN A N 1
ATOM 840 C CA . ASN A 1 103 ? -12.470 18.585 15.570 1.00 83.62 103 ASN A CA 1
ATOM 841 C C . ASN A 1 103 ? -12.145 20.007 16.042 1.00 83.62 103 ASN A C 1
ATOM 843 O O . ASN A 1 103 ? -12.683 20.450 17.054 1.00 83.62 103 ASN A O 1
ATOM 847 N N . HIS A 1 104 ? -11.334 20.742 15.279 1.00 80.81 104 HIS A N 1
ATOM 848 C CA . HIS A 1 104 ? -11.055 22.150 15.543 1.00 80.81 104 HIS A CA 1
ATOM 849 C C . HIS A 1 104 ? -12.327 23.009 15.440 1.00 80.81 104 HIS A C 1
ATOM 851 O O . HIS A 1 104 ? -12.603 23.805 16.333 1.00 80.81 104 HIS A O 1
ATOM 857 N N . GLN A 1 105 ? -13.156 22.805 14.412 1.00 81.38 105 GLN A N 1
ATOM 858 C CA . GLN A 1 105 ? -14.450 23.492 14.282 1.00 81.38 105 GLN A CA 1
ATOM 859 C C . GLN A 1 105 ? -15.370 23.230 15.482 1.00 81.38 105 GLN A C 1
ATOM 861 O O . GLN A 1 105 ? -15.864 24.177 16.085 1.00 81.38 105 GLN A O 1
ATOM 866 N N . ARG A 1 106 ? -15.512 21.968 15.907 1.00 79.75 106 ARG A N 1
ATOM 867 C CA . ARG A 1 106 ? -16.300 21.615 17.103 1.00 79.75 106 ARG A CA 1
ATOM 868 C C . ARG A 1 106 ? -15.754 22.231 18.389 1.00 79.75 106 ARG A C 1
ATOM 870 O O . ARG A 1 106 ? -16.524 22.571 19.277 1.00 79.75 106 ARG A O 1
ATOM 877 N N . SER A 1 107 ? -14.432 22.365 18.513 1.00 77.81 107 SER A N 1
ATOM 878 C CA . SER A 1 107 ? -13.838 23.019 19.684 1.00 77.81 107 SER A CA 1
ATOM 879 C C . SER A 1 107 ? -14.184 24.505 19.754 1.00 77.81 107 SER A C 1
ATOM 881 O O . SER A 1 107 ? -14.387 25.013 20.847 1.00 77.81 107 SER A O 1
ATOM 883 N N . ILE A 1 108 ? -14.321 25.177 18.606 1.00 78.38 108 ILE A N 1
ATOM 884 C CA . ILE A 1 108 ? -14.761 26.575 18.537 1.00 78.38 108 ILE A CA 1
ATOM 885 C C . ILE A 1 108 ? -16.248 26.688 18.887 1.00 78.38 108 ILE A C 1
ATOM 887 O O . ILE A 1 108 ? -16.620 27.571 19.653 1.00 78.38 108 ILE A O 1
ATOM 891 N N . GLU A 1 109 ? -17.088 25.788 18.370 1.00 71.50 109 GLU A N 1
ATOM 892 C CA . GLU A 1 109 ? -18.531 25.776 18.658 1.00 71.50 109 GLU A CA 1
ATOM 893 C C . GLU A 1 109 ? -18.847 25.500 20.133 1.00 71.50 109 GLU A C 1
ATOM 895 O O . GLU A 1 109 ? -19.808 26.048 20.644 1.00 71.50 109 GLU A O 1
ATOM 900 N N . ASN A 1 110 ? -18.036 24.705 20.838 1.00 66.94 110 ASN A N 1
ATOM 901 C CA . ASN A 1 110 ? -18.234 24.421 22.267 1.00 66.94 110 ASN A CA 1
ATOM 902 C C . ASN A 1 110 ? -17.749 25.543 23.209 1.00 66.94 110 ASN A C 1
ATOM 904 O O . ASN A 1 110 ? -17.907 25.423 24.424 1.00 66.94 110 ASN A O 1
ATOM 908 N N . ILE A 1 111 ? -17.093 26.582 22.681 1.00 66.81 111 ILE A N 1
ATOM 909 C CA . ILE A 1 111 ? -16.611 27.739 23.457 1.00 66.81 111 ILE A CA 1
ATOM 910 C C . ILE A 1 111 ? -17.653 28.876 23.480 1.00 66.81 111 ILE A C 1
ATOM 912 O O . ILE A 1 111 ? -17.565 29.754 24.341 1.00 66.81 111 ILE A O 1
ATOM 916 N N . PHE A 1 112 ? -18.643 28.847 22.583 1.00 49.03 112 PHE A N 1
ATOM 917 C CA . PHE A 1 112 ? -19.773 29.782 22.530 1.00 49.03 112 PHE A CA 1
ATOM 918 C C . PHE A 1 112 ? -21.075 29.110 22.973 1.00 49.03 112 PHE A C 1
ATOM 920 O O . PHE A 1 112 ? -21.940 29.843 23.502 1.00 49.03 112 PHE A O 1
#

pLDDT: mean 74.89, std 12.31, range [41.75, 91.0]

Organism: NCBI:txid1082188

Radius of gyration: 25.71 Å; chains: 1; bounding box: 37×42×77 Å

Sequence (112 aa):
MEYFPMDMQMNEFFGQWSKVLNLSTDLNFELKQKYLLDYNAHFKTRLEIESVPYCFDQCVSQVADTSGLSGNEKNCIRECFFKRVISKDDIYLMAIQMGALKNHQRSIENIF

InterPro domains:
  IPR035427 Tim10-like domain superfamily [SSF144122] (53-84)